Protein AF-A0A351C683-F1 (afdb_monomer_lite)

Sequence (115 aa):
MNKRFILLVLCGLSSSISHAQFSLSGYTFDIITGKPLEGVELALYDGFATQTIRSNTFGRYSFDSLSTNAYSLMAAYRMRLSDNQVRVVLRVDAFEATQVEEEIHFGFSSAEVEA

Radius of gyration: 25.44 Å; chains: 1; bounding box: 78×70×42 Å

Foldseek 3Di:
DDDDDDDPPPPPPPVPVPQQKWKKKWFKAFPVVRQGDWFWWKWKDQPPDIDIDTQHNRRIDMDIRDHPGDIDIDIDDDDDPPPPDTDIDIDIDTDRSDPDPPPPDDDDDDPPPDD

Secondary structure (DSSP, 8-state):
---------------------EEEEEEEEETTT--B-TT-EEEEE-SS-EEEEE--TTSEEEEEEE-S---EEEEE----TTS----EEEEEEEE--------------------

Structure (mmCIF, N/CA/C/O backbone):
data_AF-A0A351C683-F1
#
_entry.id   AF-A0A351C683-F1
#
loop_
_atom_site.group_PDB
_atom_site.id
_atom_site.type_symbol
_atom_site.label_atom_id
_atom_site.label_alt_id
_atom_site.label_comp_id
_atom_site.label_asym_id
_atom_site.label_entity_id
_atom_site.label_seq_id
_atom_site.pdbx_PDB_ins_code
_atom_site.Cartn_x
_atom_site.Cartn_y
_atom_site.Cartn_z
_atom_site.occupancy
_atom_site.B_iso_or_equiv
_atom_site.auth_seq_id
_atom_site.auth_comp_id
_atom_site.auth_asym_id
_atom_site.auth_atom_id
_atom_site.pdbx_PDB_model_num
ATOM 1 N N . MET A 1 1 ? 54.335 -40.432 -22.289 1.00 35.62 1 MET A N 1
ATOM 2 C CA . MET A 1 1 ? 54.440 -39.071 -22.857 1.00 35.62 1 MET A CA 1
ATOM 3 C C . MET A 1 1 ? 53.117 -38.364 -22.610 1.00 35.62 1 MET A C 1
ATOM 5 O O . MET A 1 1 ? 52.090 -38.813 -23.095 1.00 35.62 1 MET A O 1
ATOM 9 N N . ASN A 1 2 ? 53.150 -37.356 -21.744 1.00 35.16 2 ASN A N 1
ATOM 10 C CA . ASN A 1 2 ? 51.997 -36.669 -21.163 1.00 35.16 2 ASN A CA 1
ATOM 11 C C . ASN A 1 2 ? 51.300 -35.768 -22.187 1.00 35.16 2 ASN A C 1
ATOM 13 O O . ASN A 1 2 ? 52.003 -35.069 -22.915 1.00 35.16 2 ASN A O 1
ATOM 17 N N . LYS A 1 3 ? 49.961 -35.667 -22.145 1.00 35.62 3 LYS A N 1
ATOM 18 C CA . LYS A 1 3 ? 49.254 -34.398 -22.405 1.00 35.62 3 LYS A CA 1
ATOM 19 C C . LYS A 1 3 ? 47.783 -34.423 -21.942 1.00 35.62 3 LYS A C 1
ATOM 21 O O . LYS A 1 3 ? 46.892 -34.837 -22.663 1.00 35.62 3 LYS A O 1
ATOM 26 N N . ARG A 1 4 ? 47.605 -33.892 -20.727 1.00 39.56 4 ARG A N 1
ATOM 27 C CA . ARG A 1 4 ? 46.589 -32.902 -20.315 1.00 39.56 4 ARG A CA 1
ATOM 28 C C . ARG A 1 4 ? 45.107 -33.312 -20.328 1.00 39.56 4 ARG A C 1
ATOM 30 O O . ARG A 1 4 ? 44.395 -33.163 -21.310 1.00 39.56 4 ARG A O 1
ATOM 37 N N . PHE A 1 5 ? 44.682 -33.690 -19.123 1.00 45.06 5 PHE A N 1
ATOM 38 C CA . PHE A 1 5 ? 43.395 -33.412 -18.479 1.00 45.06 5 PHE A CA 1
ATOM 39 C C . PHE A 1 5 ? 42.747 -32.100 -18.968 1.00 45.06 5 PHE A C 1
ATOM 41 O O . PHE A 1 5 ? 43.297 -31.022 -18.747 1.00 45.06 5 PHE A O 1
ATOM 48 N N . ILE A 1 6 ? 41.561 -32.187 -19.570 1.00 42.72 6 ILE A N 1
ATOM 49 C CA . ILE A 1 6 ? 40.591 -31.088 -19.611 1.00 42.72 6 ILE A CA 1
ATOM 50 C C . ILE A 1 6 ? 39.278 -31.687 -19.116 1.00 42.72 6 ILE A C 1
ATOM 52 O O . ILE A 1 6 ? 38.534 -32.311 -19.868 1.00 42.72 6 ILE A O 1
ATOM 56 N N . LEU A 1 7 ? 39.037 -31.553 -17.812 1.00 35.03 7 LEU A N 1
ATOM 57 C CA . LEU A 1 7 ? 37.710 -31.734 -17.246 1.00 35.03 7 LEU A CA 1
ATOM 58 C C . LEU A 1 7 ? 36.918 -30.489 -17.671 1.00 35.03 7 LEU A C 1
ATOM 60 O O . LEU A 1 7 ? 37.156 -29.401 -17.149 1.00 35.03 7 LEU A O 1
ATOM 64 N N . LEU A 1 8 ? 36.030 -30.619 -18.659 1.00 36.06 8 LEU A N 1
ATOM 65 C CA . LEU A 1 8 ? 34.998 -29.614 -18.908 1.00 36.06 8 LEU A CA 1
ATOM 66 C C . LEU A 1 8 ? 34.050 -29.647 -17.708 1.00 36.06 8 LEU A C 1
ATOM 68 O O . LEU A 1 8 ? 33.053 -30.364 -17.703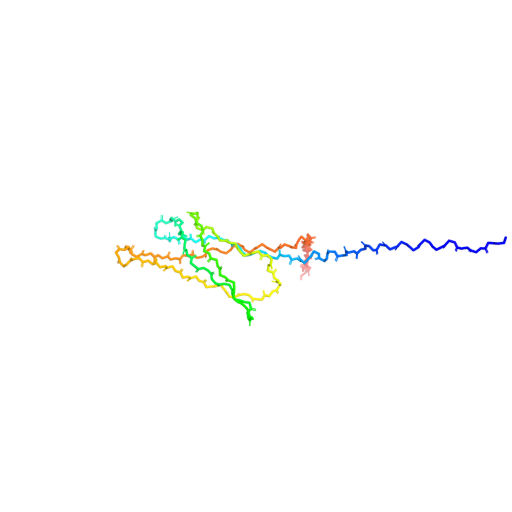 1.00 36.06 8 LEU A O 1
ATOM 72 N N . VAL A 1 9 ? 34.383 -28.892 -16.663 1.00 42.59 9 VAL A N 1
ATOM 73 C CA . VAL A 1 9 ? 33.403 -28.504 -15.655 1.00 42.59 9 VAL A CA 1
ATOM 74 C C . VAL A 1 9 ? 32.463 -27.535 -16.364 1.00 42.59 9 VAL A C 1
ATOM 76 O O . VAL A 1 9 ? 32.685 -26.327 -16.378 1.00 42.59 9 VAL A O 1
ATOM 79 N N . LEU A 1 10 ? 31.413 -28.078 -16.986 1.00 40.94 10 LEU A N 1
ATOM 80 C CA . LEU A 1 10 ? 30.157 -27.361 -17.181 1.00 40.94 10 LEU A CA 1
ATOM 81 C C . LEU A 1 10 ? 29.578 -27.071 -15.785 1.00 40.94 10 LEU A C 1
ATOM 83 O O . LEU A 1 10 ? 28.603 -27.668 -15.348 1.00 40.94 10 LEU A O 1
ATOM 87 N N . CYS A 1 11 ? 30.209 -26.147 -15.066 1.00 37.75 11 CYS A N 1
ATOM 88 C CA . CYS A 1 11 ? 29.482 -25.275 -14.167 1.00 37.75 11 CYS A CA 1
ATOM 89 C C . CYS A 1 11 ? 28.746 -24.335 -15.133 1.00 37.75 11 CYS A C 1
ATOM 91 O O . CYS A 1 11 ? 29.300 -23.345 -15.584 1.00 37.75 11 CYS A O 1
ATOM 93 N N . GLY A 1 12 ? 27.503 -24.587 -15.536 1.00 42.66 12 GLY A N 1
ATOM 94 C CA . GLY A 1 12 ? 26.454 -24.961 -14.595 1.00 42.66 12 GLY A CA 1
ATOM 95 C C . GLY A 1 12 ? 26.245 -23.869 -13.539 1.00 42.66 12 GLY A C 1
ATOM 96 O O . GLY A 1 12 ? 25.433 -24.040 -12.643 1.00 42.66 12 GLY A O 1
ATOM 97 N N . LEU A 1 13 ? 26.931 -22.724 -13.655 1.00 43.62 13 LEU A N 1
ATOM 98 C CA . LEU A 1 13 ? 26.471 -21.482 -13.075 1.00 43.62 13 LEU A CA 1
ATOM 99 C C . LEU A 1 13 ? 25.306 -21.043 -13.959 1.00 43.62 13 LEU A C 1
ATOM 101 O O . LEU A 1 13 ? 25.410 -20.119 -14.761 1.00 43.62 13 LEU A O 1
ATOM 105 N N . SER A 1 14 ? 24.157 -21.699 -13.791 1.00 45.38 14 SER A N 1
ATOM 106 C CA . SER A 1 14 ? 22.942 -20.913 -13.693 1.00 45.38 14 SER A CA 1
ATOM 107 C C . SER A 1 14 ? 23.205 -19.959 -12.535 1.00 45.38 14 SER A C 1
ATOM 109 O O . SER A 1 14 ? 22.901 -20.256 -11.380 1.00 45.38 14 SER A O 1
ATOM 111 N N . SER A 1 15 ? 23.880 -18.848 -12.830 1.00 42.31 15 SER A N 1
ATOM 112 C CA . SER A 1 15 ? 23.755 -17.646 -12.046 1.00 42.31 15 SER A CA 1
ATOM 113 C C . SER A 1 15 ? 22.273 -17.350 -12.146 1.00 42.31 15 SER A C 1
ATOM 115 O O . SER A 1 15 ? 21.819 -16.689 -13.077 1.00 42.31 15 SER A O 1
ATOM 117 N N . SER A 1 16 ? 21.491 -17.935 -11.243 1.00 42.16 16 SER A N 1
ATOM 118 C CA . SER A 1 16 ? 20.251 -17.334 -10.820 1.00 42.16 16 SER A CA 1
ATOM 119 C C . SER A 1 16 ? 20.717 -15.983 -10.325 1.00 42.16 16 SER A C 1
ATOM 121 O O . SER A 1 16 ? 21.229 -15.867 -9.215 1.00 42.16 16 SER A O 1
ATOM 123 N N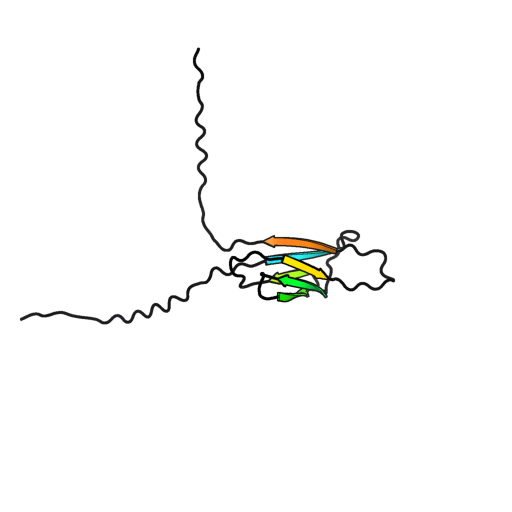 . ILE A 1 17 ? 20.719 -15.001 -11.228 1.00 47.53 17 ILE A N 1
ATOM 124 C CA . ILE A 1 17 ? 20.884 -13.606 -10.882 1.00 47.53 17 ILE A CA 1
ATOM 125 C C . ILE A 1 17 ? 19.769 -13.414 -9.875 1.00 47.53 17 ILE A C 1
ATOM 127 O O . ILE A 1 17 ? 18.593 -13.388 -10.239 1.00 47.53 17 ILE A O 1
ATOM 131 N N . SER A 1 18 ? 20.137 -13.429 -8.597 1.00 47.56 18 SER A N 1
ATOM 132 C CA . SER A 1 18 ? 19.262 -12.995 -7.533 1.00 47.56 18 SER A CA 1
ATOM 133 C C . SER A 1 18 ? 19.095 -11.517 -7.813 1.00 47.56 18 SER A C 1
ATOM 135 O O . SER A 1 18 ? 19.914 -10.702 -7.398 1.00 47.56 18 SER A O 1
ATOM 137 N N . HIS A 1 19 ? 18.120 -11.192 -8.662 1.00 51.09 19 HIS A N 1
ATOM 138 C CA . HIS A 1 19 ? 17.699 -9.826 -8.876 1.00 51.09 19 HIS A CA 1
ATOM 139 C C . HIS A 1 19 ? 17.389 -9.316 -7.476 1.00 51.09 19 HIS A C 1
ATOM 141 O O . HIS A 1 19 ? 16.610 -9.959 -6.772 1.00 51.09 19 HIS A O 1
ATOM 147 N N . ALA A 1 20 ? 18.072 -8.267 -7.023 1.00 54.94 20 ALA A N 1
ATOM 148 C CA . ALA A 1 20 ? 17.710 -7.632 -5.769 1.00 54.94 20 ALA A CA 1
ATOM 149 C C . ALA A 1 20 ? 16.243 -7.220 -5.923 1.00 54.94 20 ALA A C 1
ATOM 151 O O . ALA A 1 20 ? 15.911 -6.353 -6.729 1.00 54.94 20 ALA A O 1
ATOM 152 N N . GLN A 1 21 ? 15.361 -7.973 -5.276 1.00 68.62 21 GLN A N 1
ATOM 153 C CA . GLN A 1 21 ? 13.931 -7.765 -5.346 1.00 68.62 21 GLN A CA 1
ATOM 154 C C . GLN A 1 21 ? 13.594 -6.853 -4.186 1.00 68.62 21 GLN A C 1
ATOM 156 O O . GLN A 1 21 ? 13.630 -7.261 -3.025 1.00 68.62 21 GLN A O 1
ATOM 161 N N . PHE A 1 22 ? 13.318 -5.599 -4.512 1.00 83.38 22 PHE A N 1
ATOM 162 C CA . PHE A 1 22 ? 12.869 -4.635 -3.528 1.00 83.38 22 PHE A CA 1
ATOM 163 C C . PHE A 1 22 ? 11.415 -4.925 -3.182 1.00 83.38 22 PHE A C 1
ATOM 165 O O . PHE A 1 22 ? 10.652 -5.474 -3.988 1.00 83.38 22 PHE A O 1
ATOM 172 N N . SER A 1 23 ? 11.039 -4.562 -1.962 1.00 89.88 23 SER A N 1
ATOM 173 C CA . SER A 1 23 ? 9.648 -4.607 -1.536 1.00 89.88 23 SER A CA 1
ATOM 174 C C . SER A 1 23 ? 9.240 -3.246 -1.005 1.00 89.88 23 SER A C 1
ATOM 176 O O . SER A 1 23 ? 9.987 -2.593 -0.271 1.00 89.88 23 SER A O 1
ATOM 178 N N . LEU A 1 24 ? 8.045 -2.824 -1.394 1.00 91.25 24 LEU A N 1
ATOM 179 C CA . LEU A 1 24 ? 7.389 -1.648 -0.858 1.00 91.25 24 LEU A CA 1
ATOM 180 C C . LEU A 1 24 ? 6.142 -2.126 -0.135 1.00 91.25 24 LEU A C 1
ATOM 182 O O . LEU A 1 24 ? 5.216 -2.659 -0.745 1.00 91.25 24 LEU A O 1
ATOM 186 N N . SER A 1 25 ? 6.121 -1.950 1.178 1.00 93.00 25 SER A N 1
ATOM 187 C CA . SER A 1 25 ? 5.013 -2.404 2.008 1.00 93.00 25 SER A CA 1
ATOM 188 C C . SER A 1 25 ? 4.539 -1.291 2.923 1.00 93.00 25 SER A C 1
ATOM 190 O O . SER A 1 25 ? 5.127 -0.213 2.969 1.00 93.00 25 SER A O 1
ATOM 192 N N . GLY A 1 26 ? 3.436 -1.519 3.622 1.00 93.62 26 GL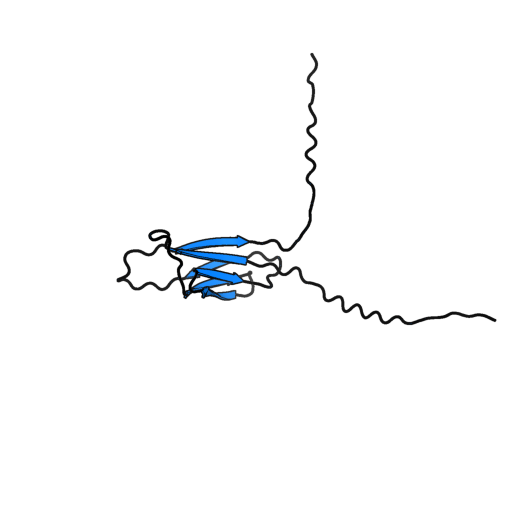Y A N 1
ATOM 193 C CA . GLY A 1 26 ? 2.987 -0.577 4.631 1.00 93.62 26 GLY A CA 1
ATOM 194 C C . GLY A 1 26 ? 1.560 -0.811 5.080 1.00 93.62 26 GLY A C 1
ATOM 195 O O . GLY A 1 26 ? 1.000 -1.899 4.914 1.00 93.62 26 GLY A O 1
ATOM 196 N N . TYR A 1 27 ? 0.973 0.238 5.655 1.00 93.94 27 TYR A N 1
ATOM 197 C CA . TYR A 1 27 ? -0.348 0.192 6.273 1.00 93.94 27 TYR A CA 1
ATOM 198 C C . TYR A 1 27 ? -1.238 1.341 5.817 1.00 93.94 27 TYR A C 1
ATOM 200 O O . TYR A 1 27 ? -0.788 2.467 5.591 1.00 93.94 27 TYR A O 1
ATOM 208 N N . THR A 1 28 ? -2.528 1.042 5.753 1.00 93.88 28 THR A N 1
ATOM 209 C CA . THR A 1 28 ? -3.613 1.981 5.498 1.00 93.88 28 THR A CA 1
ATOM 210 C C . THR A 1 28 ? -4.536 2.013 6.709 1.00 93.88 28 THR A C 1
ATOM 212 O O . THR A 1 28 ? -4.943 0.974 7.233 1.00 93.88 28 THR A O 1
ATOM 215 N N . PHE A 1 29 ? -4.835 3.211 7.200 1.00 92.19 29 PHE A N 1
ATOM 216 C CA . PHE A 1 29 ? -5.678 3.396 8.378 1.00 92.19 29 PHE A CA 1
ATOM 217 C C . PHE A 1 29 ? -6.454 4.705 8.290 1.00 92.19 29 PHE A C 1
ATOM 219 O O . PHE A 1 29 ? -6.070 5.639 7.580 1.00 92.19 29 PHE A O 1
ATOM 226 N N . ASP A 1 30 ? -7.556 4.751 9.030 1.00 89.50 30 ASP A N 1
ATOM 227 C CA . ASP A 1 30 ? -8.305 5.968 9.278 1.00 89.50 30 ASP A CA 1
ATOM 228 C C . ASP A 1 30 ? -7.637 6.731 10.420 1.00 89.50 30 ASP A C 1
ATOM 230 O O . ASP A 1 30 ? -7.569 6.244 11.547 1.00 89.50 30 ASP A O 1
ATOM 234 N N . ILE A 1 31 ? -7.138 7.935 10.147 1.00 83.56 31 ILE A N 1
ATOM 235 C CA . ILE A 1 31 ? -6.462 8.749 11.169 1.00 83.56 31 ILE A CA 1
ATOM 236 C C . ILE A 1 31 ? -7.416 9.257 12.256 1.00 83.56 31 ILE A C 1
ATOM 238 O O . ILE A 1 31 ? -6.959 9.592 13.344 1.00 83.56 31 ILE A O 1
ATOM 242 N N . ILE A 1 32 ? -8.726 9.317 11.989 1.00 85.50 32 ILE A N 1
ATOM 243 C CA . ILE A 1 32 ? -9.702 9.782 12.981 1.00 85.50 32 ILE A CA 1
ATOM 244 C C . ILE A 1 32 ? -9.912 8.717 14.055 1.00 85.50 32 ILE A C 1
ATOM 246 O O . ILE A 1 32 ? -9.864 9.015 15.246 1.00 85.50 32 ILE A O 1
ATOM 250 N N . THR A 1 33 ? -10.136 7.470 13.641 1.00 87.19 33 THR A N 1
ATOM 251 C CA . THR A 1 33 ? -10.415 6.362 14.567 1.00 87.19 33 THR A CA 1
ATOM 252 C C . THR A 1 33 ? -9.178 5.552 14.950 1.00 87.19 33 THR A C 1
ATOM 254 O O . THR A 1 33 ? -9.233 4.771 15.900 1.00 87.19 33 THR A O 1
ATOM 257 N N . GLY A 1 34 ? -8.079 5.692 14.207 1.00 88.25 34 GLY A N 1
ATOM 258 C CA . GLY A 1 34 ? -6.876 4.869 14.328 1.00 88.25 34 GLY A CA 1
ATOM 259 C C . GLY A 1 34 ? -7.048 3.432 13.823 1.00 88.25 34 GLY A C 1
ATOM 260 O O . GLY A 1 34 ? -6.139 2.620 13.989 1.00 88.25 34 GLY A O 1
ATOM 261 N N . LYS A 1 35 ? -8.202 3.085 13.237 1.00 92.00 35 LYS A N 1
ATOM 262 C CA . LYS A 1 35 ? -8.501 1.717 12.796 1.00 92.00 35 LYS A CA 1
ATOM 263 C C . LYS A 1 35 ? -7.889 1.419 11.423 1.00 92.00 35 LYS A C 1
ATOM 265 O O . LYS A 1 35 ? -7.858 2.311 10.572 1.00 92.00 35 LYS A O 1
ATOM 270 N N . PRO A 1 36 ? -7.447 0.172 11.173 1.00 94.50 36 PRO A N 1
ATOM 271 C CA . PRO A 1 36 ? -6.991 -0.235 9.850 1.00 94.50 36 PRO A CA 1
ATOM 272 C C . PRO A 1 36 ? -8.125 -0.157 8.823 1.00 94.50 36 PRO A C 1
ATOM 274 O O . PRO A 1 36 ? -9.286 -0.409 9.153 1.00 94.50 36 PRO A O 1
ATOM 277 N N . LEU A 1 37 ? -7.777 0.174 7.579 1.00 93.94 37 LEU A N 1
ATOM 278 C CA . LEU A 1 37 ? -8.717 0.224 6.462 1.00 93.94 37 LEU A CA 1
ATOM 279 C C . LEU A 1 37 ? -8.491 -0.965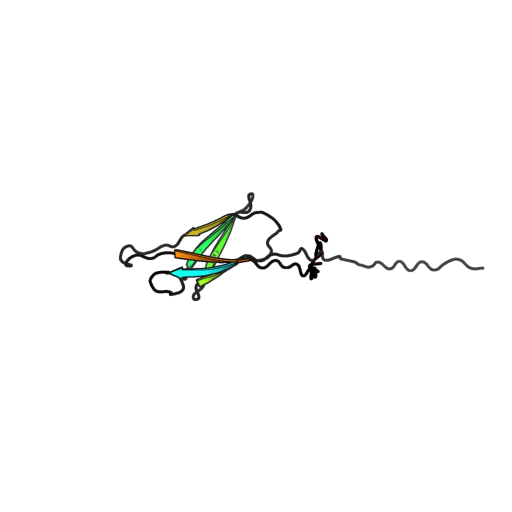 5.531 1.00 93.94 37 LEU A C 1
ATOM 281 O O . LEU A 1 37 ? -7.467 -1.057 4.860 1.00 93.94 37 LEU A O 1
ATOM 285 N N . GLU A 1 38 ? -9.462 -1.867 5.474 1.00 95.31 38 GLU A N 1
ATOM 286 C CA . GLU A 1 38 ? -9.471 -2.981 4.527 1.00 95.31 38 GLU A CA 1
ATOM 287 C C . GLU A 1 38 ? -9.970 -2.538 3.151 1.00 95.31 38 GLU A C 1
ATOM 289 O O . GLU A 1 38 ? -10.865 -1.702 3.036 1.00 95.31 38 GLU A O 1
ATOM 294 N N . GLY A 1 39 ? -9.427 -3.134 2.089 1.00 95.44 39 GLY A N 1
ATOM 295 C CA . GLY A 1 39 ? -9.951 -2.956 0.739 1.00 95.44 39 GLY A CA 1
ATOM 296 C C . GLY A 1 39 ? -9.600 -1.614 0.096 1.00 95.44 39 GLY A C 1
ATOM 297 O O . GLY A 1 39 ? -10.162 -1.292 -0.951 1.00 95.44 39 GLY A O 1
ATOM 298 N N . VAL A 1 40 ? -8.670 -0.848 0.677 1.00 95.75 40 VAL A N 1
ATOM 299 C CA . VAL A 1 40 ? -8.068 0.314 0.010 1.00 95.75 40 VAL A CA 1
ATOM 300 C C . VAL A 1 40 ? -7.371 -0.194 -1.243 1.00 95.75 40 VAL A C 1
ATOM 302 O O . VAL A 1 40 ? -6.540 -1.093 -1.159 1.00 95.75 40 VAL A O 1
ATOM 305 N N . GLU A 1 41 ? -7.720 0.349 -2.402 1.00 97.12 41 GLU A N 1
ATOM 306 C CA . GLU A 1 41 ? -7.090 0.006 -3.672 1.00 97.12 41 GLU A CA 1
ATOM 307 C C . GLU A 1 41 ? -5.808 0.819 -3.822 1.00 97.12 41 GLU A C 1
ATOM 309 O O . GLU A 1 41 ? -5.848 2.048 -3.788 1.00 97.12 41 GLU A O 1
ATOM 314 N N . LEU A 1 42 ? -4.673 0.135 -3.953 1.00 96.81 42 LEU A N 1
ATOM 315 C CA . LEU A 1 42 ? -3.363 0.753 -4.118 1.00 96.81 42 LEU A CA 1
ATOM 316 C C . LEU A 1 42 ? -2.844 0.474 -5.521 1.00 96.81 42 LEU A C 1
ATOM 318 O O . LEU A 1 42 ? -2.766 -0.684 -5.924 1.00 96.81 42 LEU A O 1
ATOM 322 N N . ALA A 1 43 ? -2.462 1.528 -6.235 1.00 96.50 43 ALA A N 1
ATOM 323 C CA . ALA A 1 43 ? -1.861 1.463 -7.558 1.00 96.50 43 ALA A CA 1
ATOM 324 C C . ALA A 1 43 ? -0.420 1.983 -7.495 1.00 96.50 43 ALA A C 1
ATOM 326 O O . ALA A 1 43 ? -0.191 3.132 -7.113 1.00 96.50 43 ALA A O 1
ATOM 327 N N . LEU A 1 44 ? 0.537 1.136 -7.869 1.00 95.56 44 LEU A N 1
ATOM 328 C CA . LEU A 1 44 ? 1.960 1.453 -7.931 1.00 95.56 44 LEU A CA 1
ATOM 329 C C . LEU A 1 44 ? 2.384 1.549 -9.398 1.00 95.56 44 LEU A C 1
ATOM 331 O O . LEU A 1 44 ? 2.275 0.571 -10.136 1.00 95.56 44 LEU A O 1
ATOM 335 N N . TYR A 1 45 ? 2.835 2.727 -9.822 1.00 95.12 45 TYR A N 1
ATOM 336 C CA . TYR A 1 45 ? 3.250 3.012 -11.196 1.00 95.12 45 TYR A CA 1
ATOM 337 C C . TYR A 1 45 ? 4.751 3.288 -11.265 1.00 95.12 45 TYR A C 1
ATOM 339 O O . TYR A 1 45 ? 5.243 4.117 -10.505 1.00 95.12 45 TYR A O 1
ATOM 347 N N . ASP A 1 46 ? 5.462 2.634 -12.181 1.00 92.62 46 ASP A N 1
ATOM 348 C CA . ASP A 1 46 ? 6.926 2.727 -12.326 1.00 92.62 46 ASP A CA 1
ATOM 349 C C . ASP A 1 46 ? 7.389 3.565 -13.535 1.00 92.62 46 ASP A C 1
ATOM 351 O O . ASP A 1 46 ? 8.573 3.584 -13.871 1.00 92.62 46 ASP A O 1
ATOM 355 N N . GLY A 1 47 ? 6.456 4.234 -14.223 1.00 91.31 47 GLY A N 1
ATOM 356 C CA . GLY A 1 47 ? 6.721 4.941 -15.481 1.00 91.31 47 GLY A CA 1
ATOM 357 C C . GLY A 1 47 ? 6.383 4.143 -16.744 1.00 91.31 47 GLY A C 1
ATOM 358 O O . GLY A 1 47 ? 6.298 4.740 -17.817 1.00 91.31 47 GLY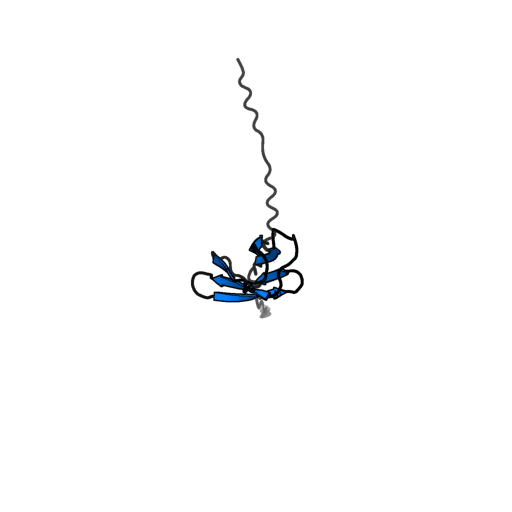 A O 1
ATOM 359 N N . PHE A 1 48 ? 6.146 2.833 -16.627 1.00 91.88 48 PHE A N 1
ATOM 360 C CA . PHE A 1 48 ? 5.841 1.936 -17.745 1.00 91.88 48 PHE A CA 1
ATOM 361 C C . PHE A 1 48 ? 4.589 1.092 -17.500 1.00 91.88 48 PHE A C 1
ATOM 363 O O . PHE A 1 48 ? 3.755 0.942 -18.393 1.00 91.88 48 PHE A O 1
ATOM 370 N N . ALA A 1 49 ? 4.447 0.544 -16.295 1.00 91.81 49 ALA A N 1
ATOM 371 C CA . ALA A 1 49 ? 3.383 -0.361 -15.901 1.00 91.81 49 ALA A CA 1
ATOM 372 C C . ALA A 1 49 ? 2.792 0.026 -14.540 1.00 91.81 49 ALA A C 1
ATOM 374 O O . ALA A 1 49 ? 3.438 0.643 -13.692 1.00 91.81 49 ALA A O 1
ATOM 375 N N . THR A 1 50 ? 1.535 -0.365 -14.328 1.00 95.38 50 THR A N 1
ATOM 376 C CA . THR A 1 50 ? 0.838 -0.201 -13.050 1.00 95.38 50 THR A CA 1
ATOM 377 C C . THR A 1 50 ? 0.541 -1.563 -12.446 1.00 95.38 50 THR A C 1
ATOM 379 O O . THR A 1 50 ? -0.082 -2.409 -13.086 1.00 95.38 50 THR A O 1
ATOM 382 N N . GLN A 1 51 ? 0.946 -1.752 -11.194 1.00 95.19 51 GLN A N 1
ATOM 383 C CA . GLN A 1 51 ? 0.531 -2.877 -10.363 1.00 95.19 51 GLN A CA 1
ATOM 384 C C . GLN A 1 51 ? -0.569 -2.420 -9.407 1.00 95.19 51 GLN A C 1
ATOM 386 O O . GLN A 1 51 ? -0.496 -1.316 -8.865 1.00 95.19 51 GLN A O 1
ATOM 391 N N . THR A 1 52 ? -1.579 -3.258 -9.173 1.00 96.81 52 THR A N 1
ATOM 392 C CA . THR A 1 52 ? -2.695 -2.922 -8.280 1.00 96.81 52 THR A CA 1
ATOM 393 C C . THR A 1 52 ? -2.938 -4.026 -7.267 1.00 96.81 52 THR A C 1
ATOM 395 O O . THR A 1 52 ? -3.060 -5.194 -7.631 1.00 96.81 52 THR A O 1
ATOM 398 N N . ILE A 1 53 ? -3.054 -3.642 -5.997 1.00 97.38 53 ILE A N 1
ATOM 399 C CA . ILE A 1 53 ? -3.394 -4.535 -4.884 1.00 97.38 53 ILE A CA 1
ATOM 400 C C . ILE A 1 53 ? -4.464 -3.892 -4.002 1.00 97.38 53 ILE A C 1
ATOM 402 O O . ILE A 1 53 ? -4.796 -2.715 -4.151 1.00 97.38 53 ILE A O 1
ATOM 406 N N . ARG A 1 54 ? -4.996 -4.666 -3.055 1.00 97.44 54 ARG A N 1
ATOM 407 C CA . ARG A 1 54 ? -5.864 -4.147 -1.997 1.00 97.44 54 ARG A CA 1
ATOM 408 C C . ARG A 1 54 ? -5.251 -4.381 -0.629 1.00 97.44 54 ARG A C 1
ATOM 410 O O . ARG A 1 54 ? -4.637 -5.425 -0.410 1.00 97.44 54 ARG A O 1
ATOM 417 N N . SER A 1 55 ? -5.437 -3.430 0.283 1.00 96.94 55 SER A N 1
ATOM 418 C CA . SER A 1 55 ? -5.095 -3.642 1.687 1.00 96.94 55 SER A CA 1
ATOM 419 C C . SER A 1 55 ? -5.948 -4.763 2.285 1.00 96.94 55 SER A C 1
ATOM 421 O O . SER A 1 55 ? -7.127 -4.917 1.954 1.00 96.94 55 SER A O 1
ATOM 423 N N . ASN A 1 56 ? -5.350 -5.563 3.164 1.00 97.38 56 ASN A N 1
ATOM 424 C CA . ASN A 1 56 ? -6.050 -6.648 3.853 1.00 97.38 56 ASN A CA 1
ATOM 425 C C . ASN A 1 56 ? -6.847 -6.150 5.078 1.00 97.38 56 ASN A C 1
ATOM 427 O O . ASN A 1 56 ? -6.878 -4.957 5.372 1.00 97.38 56 ASN A O 1
ATOM 431 N N . THR A 1 57 ? -7.444 -7.073 5.840 1.00 97.25 57 THR A N 1
ATOM 432 C CA . THR A 1 57 ? -8.223 -6.800 7.069 1.00 97.25 57 THR A CA 1
ATOM 433 C C . THR A 1 57 ? -7.450 -6.041 8.158 1.00 97.25 57 THR A C 1
ATOM 435 O O . THR A 1 57 ? -8.049 -5.413 9.025 1.00 97.25 57 THR A O 1
ATOM 438 N N . PHE A 1 58 ? -6.114 -6.087 8.134 1.00 96.56 58 PHE A N 1
ATOM 439 C CA . PHE A 1 58 ? -5.229 -5.353 9.047 1.00 96.56 58 PHE A CA 1
ATOM 440 C C . PHE A 1 58 ? -4.718 -4.038 8.438 1.00 96.56 58 PHE A C 1
ATOM 442 O O . PHE A 1 58 ? -3.827 -3.400 8.994 1.00 96.56 58 PHE A O 1
ATOM 449 N N . GLY A 1 59 ? -5.248 -3.638 7.279 1.00 95.69 59 GLY A N 1
ATOM 450 C CA . GLY A 1 59 ? -4.824 -2.457 6.537 1.00 95.69 59 GLY A CA 1
ATOM 451 C C . GLY A 1 59 ? -3.472 -2.611 5.844 1.00 95.69 59 GLY A C 1
ATOM 452 O O . GLY A 1 59 ? -2.997 -1.643 5.250 1.00 95.69 59 GLY A O 1
ATOM 453 N N . ARG A 1 60 ? -2.844 -3.793 5.894 1.00 96.69 60 ARG A N 1
ATOM 454 C CA . ARG A 1 60 ? -1.505 -4.036 5.345 1.00 96.69 60 ARG A CA 1
ATOM 455 C C . ARG A 1 60 ? -1.552 -4.227 3.833 1.00 96.69 60 ARG A C 1
ATOM 457 O O . ARG A 1 60 ? -2.453 -4.892 3.321 1.00 96.69 60 ARG A O 1
ATOM 464 N N . TYR A 1 61 ? -0.542 -3.708 3.144 1.00 95.62 61 TYR A N 1
ATOM 465 C CA . TYR A 1 61 ? -0.292 -3.926 1.721 1.00 95.62 61 TYR A CA 1
ATOM 466 C C . TYR A 1 61 ? 1.199 -4.223 1.472 1.00 95.62 61 TYR A C 1
ATOM 468 O O . TYR A 1 61 ? 2.045 -3.853 2.287 1.00 95.62 61 TYR A O 1
ATOM 476 N N . SER A 1 62 ? 1.517 -4.926 0.380 1.00 94.94 62 SER A N 1
ATOM 477 C CA . SER A 1 62 ? 2.895 -5.238 -0.036 1.00 94.94 62 SER A CA 1
ATOM 478 C C . SER A 1 62 ? 2.966 -5.375 -1.552 1.00 94.94 62 SER A C 1
ATOM 480 O O . SER A 1 62 ? 2.152 -6.089 -2.138 1.00 94.94 62 SER A O 1
ATOM 482 N N . PHE A 1 63 ? 3.935 -4.701 -2.158 1.00 93.44 63 PHE A N 1
ATOM 483 C CA . PHE A 1 63 ? 4.395 -4.924 -3.520 1.00 93.44 63 PHE A CA 1
ATOM 484 C C . PHE A 1 63 ? 5.787 -5.539 -3.433 1.00 93.44 63 PHE A C 1
ATOM 486 O O . PHE A 1 63 ? 6.693 -4.932 -2.862 1.00 93.44 63 PHE A O 1
ATOM 493 N N . ASP A 1 64 ? 5.947 -6.728 -3.995 1.00 90.38 64 ASP A N 1
ATOM 494 C CA . ASP A 1 64 ? 7.196 -7.482 -3.948 1.00 90.38 64 ASP A CA 1
ATOM 495 C C . ASP A 1 64 ? 7.822 -7.543 -5.348 1.00 90.38 64 ASP A C 1
ATOM 497 O O . ASP A 1 64 ? 7.176 -7.221 -6.346 1.00 90.38 64 ASP A O 1
ATOM 501 N N . SER A 1 65 ? 9.069 -8.009 -5.446 1.00 87.38 65 SER A N 1
ATOM 502 C CA . SER A 1 65 ? 9.768 -8.166 -6.733 1.00 87.38 65 SER A CA 1
ATOM 503 C C . SER A 1 65 ? 9.914 -6.869 -7.538 1.00 87.38 65 SER A C 1
ATOM 505 O O . SER A 1 65 ? 9.894 -6.891 -8.769 1.00 87.38 65 SER A O 1
ATOM 507 N N . LEU A 1 66 ? 10.073 -5.740 -6.849 1.00 87.88 66 LEU A N 1
ATOM 508 C CA . LEU A 1 66 ? 10.273 -4.443 -7.482 1.00 87.88 66 LEU A CA 1
ATOM 509 C C . LEU A 1 66 ? 11.716 -4.306 -7.975 1.00 87.88 66 LEU A C 1
ATOM 511 O O . LEU A 1 66 ? 12.661 -4.690 -7.284 1.00 87.88 66 LEU A O 1
ATOM 515 N N . SER A 1 67 ? 11.880 -3.740 -9.169 1.00 85.62 67 SER A N 1
ATOM 516 C CA . SER A 1 67 ? 13.168 -3.264 -9.679 1.00 85.62 67 SER A CA 1
ATOM 517 C C . SER A 1 67 ? 13.547 -1.929 -9.026 1.00 85.62 67 SER A C 1
ATOM 519 O O . SER A 1 67 ? 12.700 -1.264 -8.425 1.00 85.62 67 SER A O 1
ATOM 521 N N . THR A 1 68 ? 14.793 -1.485 -9.209 1.00 81.94 68 THR A N 1
ATOM 522 C CA . THR A 1 68 ? 15.353 -0.215 -8.695 1.00 81.94 68 THR A CA 1
ATOM 523 C C . THR A 1 68 ? 14.823 1.046 -9.406 1.00 81.94 68 THR A C 1
ATOM 525 O O . THR A 1 68 ? 15.571 1.991 -9.653 1.00 81.94 68 THR A O 1
ATOM 528 N N . ASN A 1 69 ? 13.552 1.059 -9.804 1.00 83.56 69 ASN A N 1
ATOM 529 C CA . ASN A 1 69 ? 12.920 2.184 -10.489 1.00 83.56 69 ASN A CA 1
ATOM 530 C C . ASN A 1 69 ? 12.365 3.216 -9.495 1.00 83.56 69 ASN A C 1
ATOM 532 O O . ASN A 1 69 ? 12.188 2.945 -8.308 1.00 83.56 69 ASN A O 1
ATOM 536 N N . ALA A 1 70 ? 12.047 4.408 -10.000 1.00 88.31 70 ALA A N 1
ATOM 537 C CA . ALA A 1 70 ? 11.230 5.365 -9.265 1.00 88.31 70 ALA A CA 1
ATOM 538 C C . ALA A 1 70 ? 9.748 4.988 -9.400 1.00 88.31 70 ALA A C 1
ATOM 540 O O . ALA A 1 70 ? 9.272 4.742 -10.508 1.00 88.31 70 ALA A O 1
ATOM 541 N N . TYR A 1 71 ? 9.015 4.994 -8.286 1.00 90.62 71 TYR A N 1
ATOM 542 C CA . TYR A 1 71 ? 7.600 4.628 -8.263 1.00 90.62 71 TYR A CA 1
ATOM 543 C C . TYR A 1 71 ? 6.715 5.770 -7.763 1.00 90.62 71 TYR A C 1
ATOM 545 O O . TYR A 1 71 ? 7.086 6.529 -6.870 1.00 90.62 71 TYR A O 1
ATOM 553 N N . SER A 1 72 ? 5.502 5.848 -8.306 1.00 93.25 72 SER A N 1
ATOM 554 C CA . SER A 1 72 ? 4.399 6.659 -7.788 1.00 93.25 72 SER A CA 1
ATOM 555 C C . SER A 1 72 ? 3.337 5.744 -7.186 1.00 93.25 72 SER A C 1
ATOM 557 O O . SER A 1 72 ? 2.819 4.865 -7.875 1.00 93.25 72 SER A O 1
ATOM 559 N N . LEU A 1 73 ? 3.002 5.955 -5.912 1.00 93.81 73 LEU A N 1
ATOM 560 C CA . LEU A 1 73 ? 1.961 5.208 -5.207 1.00 93.81 73 LEU A CA 1
ATOM 561 C C . LEU A 1 73 ? 0.699 6.062 -5.074 1.00 93.81 73 LEU A C 1
ATOM 563 O O . LEU A 1 73 ? 0.734 7.160 -4.520 1.00 93.81 73 LEU A O 1
ATOM 567 N N . MET A 1 74 ? -0.425 5.528 -5.537 1.00 93.38 74 MET A N 1
ATOM 568 C CA . MET A 1 74 ? -1.747 6.123 -5.378 1.00 93.38 74 MET A CA 1
ATOM 569 C C . MET A 1 74 ? -2.644 5.178 -4.585 1.00 93.38 74 MET A C 1
ATOM 571 O O . MET A 1 74 ? -2.586 3.965 -4.771 1.00 93.38 74 MET A O 1
ATOM 575 N N . ALA A 1 75 ? -3.501 5.734 -3.729 1.00 92.44 75 ALA A N 1
ATOM 576 C CA . ALA A 1 75 ? -4.508 4.967 -3.010 1.00 92.44 75 ALA A CA 1
ATOM 577 C C . ALA A 1 75 ? -5.905 5.545 -3.219 1.00 92.44 75 ALA A C 1
ATOM 579 O O . ALA A 1 75 ? -6.105 6.759 -3.168 1.00 92.44 75 ALA A O 1
ATOM 580 N N . ALA A 1 76 ? -6.876 4.657 -3.401 1.00 90.50 76 ALA A N 1
ATOM 581 C CA . ALA A 1 76 ? -8.286 4.981 -3.494 1.00 90.50 76 ALA A CA 1
ATOM 582 C C . ALA A 1 76 ? -9.069 4.142 -2.482 1.00 90.50 76 ALA A C 1
ATOM 584 O O . ALA A 1 76 ? -8.967 2.917 -2.443 1.00 90.50 76 ALA A O 1
ATOM 585 N N . TYR A 1 77 ? -9.887 4.805 -1.668 1.00 89.44 77 TYR A N 1
ATOM 586 C CA . TYR A 1 77 ? -10.768 4.142 -0.713 1.00 89.44 77 TYR A CA 1
ATOM 587 C C . TYR A 1 77 ? -12.215 4.517 -1.005 1.00 89.44 77 TYR A C 1
ATOM 589 O O . TYR A 1 77 ? -12.574 5.696 -1.038 1.00 89.44 77 TYR A O 1
ATOM 597 N N . ARG A 1 78 ? -13.054 3.506 -1.236 1.00 85.00 78 ARG A N 1
ATOM 598 C CA . ARG A 1 78 ? -14.479 3.704 -1.492 1.00 85.00 78 ARG A CA 1
ATOM 599 C C . ARG A 1 78 ? -15.222 3.723 -0.160 1.00 85.00 78 ARG A C 1
ATOM 601 O O . ARG A 1 78 ? -15.456 2.675 0.428 1.00 85.00 78 ARG A O 1
ATOM 608 N N . MET A 1 79 ? -15.619 4.912 0.278 1.00 79.12 79 MET A N 1
ATOM 609 C CA . MET A 1 79 ? -16.440 5.106 1.476 1.00 79.12 79 MET A CA 1
ATOM 610 C C . MET A 1 79 ? -17.911 5.325 1.121 1.00 79.12 79 MET A C 1
ATOM 612 O O . MET A 1 79 ? -18.235 5.839 0.045 1.00 79.12 79 MET A O 1
ATOM 616 N N . ARG A 1 80 ? -18.816 4.954 2.031 1.00 77.50 80 ARG A N 1
ATOM 617 C CA . ARG A 1 80 ? -20.230 5.307 1.913 1.00 77.50 80 ARG A CA 1
ATOM 618 C C . ARG A 1 80 ? -20.420 6.702 2.503 1.00 77.50 80 ARG A C 1
ATOM 620 O O . ARG A 1 80 ? -19.871 7.006 3.550 1.00 77.50 80 ARG A O 1
ATOM 627 N N . LEU A 1 81 ? -21.232 7.550 1.874 1.00 66.31 81 LEU A N 1
ATOM 628 C CA . LEU A 1 81 ? -21.459 8.931 2.345 1.00 66.31 81 LEU A CA 1
ATOM 629 C C . LEU A 1 81 ? -22.116 9.019 3.740 1.00 66.31 81 LEU A C 1
ATOM 631 O O . LEU A 1 81 ? -22.138 10.090 4.336 1.00 66.31 81 LEU A O 1
ATOM 635 N N . SER A 1 82 ? -22.655 7.909 4.255 1.00 74.56 82 SER A N 1
ATOM 636 C CA . SER A 1 82 ? -23.141 7.783 5.635 1.00 74.56 82 SER A CA 1
ATOM 637 C C . SER A 1 82 ? -22.022 7.631 6.665 1.00 74.56 82 SER A C 1
ATOM 639 O O . SER A 1 82 ? -22.265 7.811 7.856 1.00 74.56 82 SER A O 1
ATOM 641 N N . ASP A 1 83 ? -20.822 7.264 6.221 1.00 66.56 83 ASP A N 1
ATOM 642 C CA . ASP A 1 83 ? -19.671 7.058 7.082 1.00 66.56 83 ASP A CA 1
ATOM 643 C C . ASP A 1 83 ? -19.089 8.441 7.381 1.00 66.56 83 ASP A C 1
ATOM 645 O O . ASP A 1 83 ? -18.580 9.145 6.508 1.00 66.56 83 ASP A O 1
ATOM 649 N N . ASN A 1 84 ? -19.267 8.875 8.623 1.00 62.69 84 ASN A N 1
ATOM 650 C CA . ASN A 1 84 ? -18.859 10.180 9.116 1.00 62.69 84 ASN A CA 1
ATOM 651 C C . ASN A 1 84 ? -17.342 10.382 8.913 1.00 62.69 84 ASN A C 1
ATOM 653 O O . ASN A 1 84 ? -16.559 9.847 9.685 1.00 62.69 84 ASN A O 1
ATOM 657 N N . GLN A 1 85 ? -16.953 11.124 7.867 1.00 69.38 85 GLN A N 1
ATOM 658 C CA . GLN A 1 85 ? -15.592 11.598 7.551 1.00 69.38 85 GLN A CA 1
ATOM 659 C C . GLN A 1 85 ? -14.463 10.569 7.780 1.00 69.38 85 GLN A C 1
ATOM 661 O O . GLN A 1 85 ? -13.839 10.545 8.838 1.00 69.38 85 GLN A O 1
ATOM 666 N N . VAL A 1 86 ? -14.116 9.787 6.754 1.00 73.81 86 VAL A N 1
ATOM 667 C CA . VAL A 1 86 ? -12.908 8.938 6.773 1.00 73.81 86 VAL A CA 1
ATOM 668 C C . VAL A 1 86 ? -11.722 9.700 6.184 1.00 73.81 86 VAL A C 1
ATOM 670 O O . VAL A 1 86 ? -11.825 10.286 5.105 1.00 73.81 86 VAL A O 1
ATOM 673 N N . ARG A 1 87 ? -10.566 9.656 6.854 1.00 79.50 87 ARG A N 1
ATOM 674 C CA . ARG A 1 87 ? -9.306 10.211 6.336 1.00 79.50 87 ARG A CA 1
ATOM 675 C C . ARG A 1 87 ? -8.267 9.109 6.182 1.00 79.50 87 ARG A C 1
ATOM 677 O O . ARG A 1 87 ? -7.754 8.594 7.172 1.00 79.50 87 ARG A O 1
ATOM 684 N N . VAL A 1 88 ? -7.948 8.781 4.932 1.00 80.00 88 VAL A N 1
ATOM 685 C CA . VAL A 1 88 ? -6.996 7.720 4.585 1.00 80.00 88 VAL A CA 1
ATOM 686 C C . VAL A 1 88 ? -5.572 8.237 4.735 1.00 80.00 88 VAL A C 1
ATOM 688 O O . VAL A 1 88 ? -5.210 9.248 4.134 1.00 80.00 88 VAL A O 1
ATOM 691 N N . VAL A 1 89 ? -4.757 7.518 5.501 1.00 81.38 89 VAL A N 1
ATOM 692 C CA . VAL A 1 89 ? -3.313 7.752 5.588 1.00 81.38 89 VAL A CA 1
ATOM 693 C C . VAL A 1 89 ? -2.573 6.517 5.106 1.00 81.38 89 VAL A C 1
ATOM 695 O O . VAL A 1 89 ? -2.902 5.394 5.490 1.00 81.38 89 VAL A O 1
ATOM 698 N N . LEU A 1 90 ? -1.562 6.746 4.270 1.00 81.81 90 LEU A N 1
ATOM 699 C CA . LEU A 1 90 ? -0.621 5.727 3.831 1.00 81.81 90 LEU A CA 1
ATOM 700 C C . LEU A 1 90 ? 0.648 5.851 4.665 1.00 81.81 90 LEU A C 1
ATOM 702 O O . LEU A 1 90 ? 1.273 6.911 4.695 1.00 81.81 90 LEU A O 1
ATOM 706 N N . ARG A 1 91 ? 1.035 4.765 5.330 1.00 81.81 91 ARG A N 1
ATOM 707 C CA . ARG A 1 91 ? 2.407 4.583 5.809 1.00 81.81 91 ARG A CA 1
ATOM 708 C C . ARG A 1 91 ? 3.135 3.694 4.823 1.00 81.81 91 ARG A C 1
ATOM 710 O O . ARG A 1 91 ? 2.569 2.690 4.392 1.00 81.81 91 ARG A O 1
ATOM 717 N N . VAL A 1 92 ? 4.341 4.105 4.455 1.00 81.00 92 VAL A N 1
ATOM 718 C CA . VAL A 1 92 ? 5.208 3.397 3.516 1.00 81.00 92 VAL A CA 1
ATOM 719 C C . VAL A 1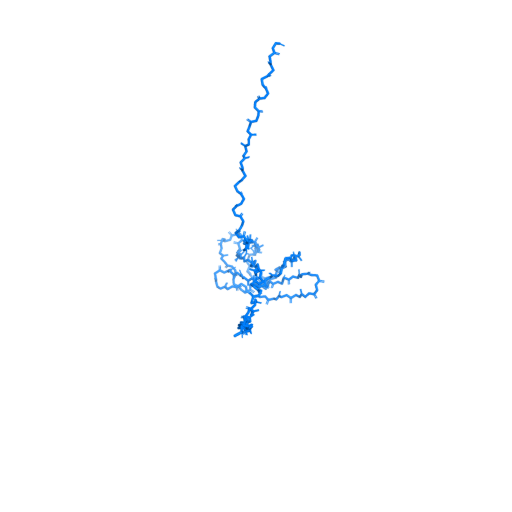 92 ? 6.437 2.956 4.290 1.00 81.00 92 VAL A C 1
ATOM 721 O O . VAL A 1 92 ? 7.183 3.790 4.796 1.00 81.00 92 VAL A O 1
ATOM 724 N N . ASP A 1 93 ? 6.622 1.650 4.358 1.00 79.62 93 ASP A N 1
ATOM 725 C CA . ASP A 1 93 ? 7.808 0.995 4.872 1.00 79.62 93 ASP A CA 1
ATOM 726 C C . ASP A 1 93 ? 8.582 0.493 3.642 1.00 79.62 93 ASP A C 1
ATOM 728 O O . ASP A 1 93 ? 8.252 -0.538 3.045 1.00 79.62 93 ASP A O 1
ATOM 732 N N . ALA A 1 94 ? 9.560 1.283 3.195 1.00 60.53 94 ALA A N 1
ATOM 733 C CA . ALA A 1 94 ? 10.468 0.886 2.124 1.00 60.53 94 ALA A CA 1
ATOM 734 C C . ALA A 1 94 ? 11.626 0.090 2.735 1.00 60.53 94 ALA A C 1
ATOM 736 O O . ALA A 1 94 ? 12.334 0.595 3.608 1.00 60.53 94 ALA A O 1
ATOM 737 N N . PHE A 1 95 ? 11.796 -1.159 2.299 1.00 51.84 95 PHE A N 1
ATOM 738 C CA . PHE A 1 95 ? 12.914 -1.998 2.717 1.00 51.84 95 PHE A CA 1
ATOM 739 C C . PHE A 1 95 ? 13.888 -2.149 1.548 1.00 51.84 95 PHE A C 1
ATOM 741 O O . PHE A 1 95 ? 13.599 -2.842 0.569 1.00 51.84 95 PHE A O 1
ATOM 748 N N . GLU A 1 96 ? 15.045 -1.496 1.652 1.00 52.34 96 GLU A N 1
ATOM 749 C CA . GLU A 1 96 ? 16.163 -1.708 0.737 1.00 52.34 96 GLU A CA 1
ATOM 750 C C . GLU A 1 96 ? 16.757 -3.091 1.027 1.00 52.34 96 GLU A C 1
ATOM 752 O O . GLU A 1 96 ? 17.466 -3.291 2.013 1.00 52.34 96 GLU A O 1
ATOM 757 N N . ALA A 1 97 ? 16.461 -4.072 0.174 1.00 41.97 97 ALA A N 1
ATOM 758 C CA . ALA A 1 97 ? 17.033 -5.414 0.256 1.00 41.97 97 ALA A CA 1
ATOM 759 C C . ALA A 1 97 ? 18.481 -5.439 -0.268 1.00 41.97 97 ALA A C 1
ATOM 761 O O . ALA A 1 97 ? 18.847 -6.291 -1.075 1.00 41.97 97 ALA A O 1
ATOM 762 N N . THR A 1 98 ? 19.313 -4.506 0.194 1.00 40.25 98 THR A N 1
ATOM 763 C CA . THR A 1 98 ? 20.758 -4.559 -0.011 1.00 40.25 98 THR A CA 1
ATOM 764 C C . THR A 1 98 ? 21.428 -4.394 1.346 1.00 40.25 98 THR A C 1
ATOM 766 O O . THR A 1 98 ? 21.602 -3.284 1.840 1.00 40.25 98 THR A O 1
ATOM 769 N N . GLN A 1 99 ? 21.798 -5.518 1.966 1.00 41.47 99 GLN A N 1
ATOM 770 C CA . GLN A 1 99 ? 22.837 -5.510 2.991 1.00 41.47 99 GLN A CA 1
ATOM 771 C C . GLN A 1 99 ? 24.125 -4.989 2.345 1.00 41.47 99 GLN A C 1
ATOM 773 O O . GLN A 1 99 ? 24.850 -5.738 1.695 1.00 41.47 99 GLN A O 1
ATOM 778 N N . VAL A 1 100 ? 24.402 -3.703 2.517 1.00 36.81 100 VAL A N 1
ATOM 779 C CA . VAL A 1 100 ? 25.768 -3.190 2.526 1.00 36.81 100 VAL A CA 1
ATOM 780 C C . VAL A 1 100 ? 25.935 -2.574 3.905 1.00 36.81 100 VAL A C 1
ATOM 782 O O . VAL A 1 100 ? 25.482 -1.461 4.159 1.00 36.81 100 VAL A O 1
ATOM 785 N N . GLU A 1 101 ? 26.512 -3.346 4.827 1.00 39.31 101 GLU A N 1
ATOM 786 C CA . GLU A 1 101 ? 27.127 -2.781 6.025 1.00 39.31 101 GLU A CA 1
ATOM 787 C C . GLU A 1 101 ? 28.321 -1.940 5.561 1.00 39.31 101 GLU A C 1
ATOM 789 O O . GLU A 1 101 ? 29.448 -2.420 5.489 1.00 39.31 101 GLU A O 1
ATOM 794 N N . GLU A 1 102 ? 28.073 -0.692 5.167 1.00 38.59 102 GLU A N 1
ATOM 795 C CA . GLU A 1 102 ? 29.138 0.299 5.101 1.00 38.59 102 GLU A CA 1
ATOM 796 C C . GLU A 1 102 ? 29.216 0.960 6.478 1.00 38.59 102 GLU A C 1
ATOM 798 O O . GLU A 1 102 ? 28.393 1.794 6.858 1.00 38.59 102 GLU A O 1
ATOM 803 N N . GLU A 1 103 ? 30.182 0.510 7.276 1.00 33.22 103 GLU A N 1
ATOM 804 C CA . GLU A 1 103 ? 30.569 1.152 8.524 1.00 33.22 103 GLU A CA 1
ATOM 805 C C . GLU A 1 103 ? 31.085 2.564 8.202 1.00 33.22 103 GLU A C 1
ATOM 807 O O . GLU A 1 103 ? 32.229 2.750 7.787 1.00 33.22 103 GLU A O 1
ATOM 812 N N . ILE A 1 104 ? 30.235 3.583 8.360 1.00 39.62 104 ILE A N 1
ATOM 813 C CA . ILE A 1 104 ? 30.666 4.977 8.222 1.00 39.62 104 ILE A CA 1
ATOM 814 C C . ILE A 1 104 ? 31.491 5.341 9.460 1.00 39.62 104 ILE A C 1
ATOM 816 O O . ILE A 1 104 ? 30.962 5.720 10.506 1.00 39.62 104 ILE A O 1
ATOM 820 N N . HIS A 1 105 ? 32.812 5.224 9.336 1.00 35.66 105 HIS A N 1
ATOM 821 C CA . HIS A 1 105 ? 33.766 5.697 10.331 1.00 35.66 105 HIS A CA 1
ATOM 822 C C . HIS A 1 105 ? 33.854 7.233 10.255 1.00 35.66 105 HIS A C 1
ATOM 824 O O . HIS A 1 105 ? 34.521 7.799 9.387 1.00 35.66 105 HIS A O 1
ATOM 830 N N . PHE A 1 106 ? 33.172 7.936 11.162 1.00 34.72 106 PHE A N 1
ATOM 831 C CA . PHE A 1 106 ? 33.327 9.385 11.303 1.00 34.72 106 PHE A CA 1
ATOM 832 C C . PHE A 1 106 ? 34.655 9.700 12.000 1.00 34.72 106 PHE A C 1
ATOM 834 O O . PHE A 1 106 ? 34.767 9.653 13.224 1.00 34.72 106 PHE A O 1
ATOM 841 N N . GLY A 1 107 ? 35.677 10.034 11.211 1.00 34.31 107 GLY A N 1
ATOM 842 C CA . GLY A 1 107 ? 36.905 10.636 11.719 1.00 34.31 107 GLY A CA 1
ATOM 843 C C . GLY A 1 107 ? 36.660 12.096 12.094 1.00 34.31 107 GLY A C 1
ATOM 844 O O . GLY A 1 107 ? 36.553 12.952 11.218 1.00 34.31 107 GLY A O 1
ATOM 845 N N . PHE A 1 108 ? 36.588 12.403 13.388 1.00 39.38 108 PHE A N 1
ATOM 846 C CA . PHE A 1 108 ? 36.659 13.786 13.853 1.00 39.38 108 PHE A CA 1
ATOM 847 C C . PHE A 1 108 ? 38.120 14.245 13.804 1.00 39.38 108 PHE A C 1
ATOM 849 O O . PHE A 1 108 ? 38.939 13.818 14.615 1.00 39.38 108 PHE A O 1
ATOM 856 N N . SER A 1 109 ? 38.458 15.118 12.852 1.00 46.38 109 SER A N 1
ATOM 857 C CA . SER A 1 109 ? 39.700 15.890 12.910 1.00 46.38 109 SER A CA 1
ATOM 858 C C . SER A 1 109 ? 39.428 17.167 13.701 1.00 46.38 109 SER A C 1
ATOM 860 O O . SER A 1 109 ? 38.743 18.076 13.236 1.00 46.38 109 SER A O 1
ATOM 862 N N . SER A 1 110 ? 39.927 17.196 14.934 1.00 46.00 110 SER A N 1
ATOM 863 C CA . SER A 1 110 ? 40.054 18.416 15.726 1.00 46.00 110 SER A CA 1
ATOM 864 C C . SER A 1 110 ? 41.176 19.251 15.117 1.00 46.00 110 SER A C 1
ATOM 866 O O . SER A 1 110 ? 42.346 18.918 15.290 1.00 46.00 110 SER A O 1
ATOM 868 N N . ALA A 1 111 ? 40.837 20.322 14.400 1.00 46.84 111 ALA A N 1
ATOM 869 C CA . ALA A 1 111 ? 41.800 21.384 14.151 1.00 46.84 111 ALA A CA 1
ATOM 870 C C . ALA A 1 111 ? 41.937 22.187 15.451 1.00 46.84 111 ALA A C 1
ATOM 872 O O . ALA A 1 111 ? 41.095 23.028 15.769 1.00 46.84 111 ALA A O 1
ATOM 873 N N . GLU A 1 112 ? 42.980 21.880 16.221 1.00 50.06 112 GLU A N 1
ATOM 874 C CA . GLU A 1 112 ? 43.512 22.797 17.223 1.00 50.06 112 GLU A CA 1
ATOM 875 C C . GLU A 1 112 ? 43.915 24.081 16.492 1.00 50.06 112 GLU A C 1
ATOM 877 O O . GLU A 1 112 ? 44.789 24.068 15.625 1.00 50.06 112 GLU A O 1
ATOM 882 N N . VAL A 1 113 ? 43.248 25.192 16.798 1.00 48.47 113 VAL A N 1
ATOM 883 C CA . VAL A 1 113 ? 43.787 26.510 16.462 1.00 48.47 113 VAL A CA 1
ATOM 884 C C . VAL A 1 113 ? 44.656 26.912 17.643 1.00 48.47 113 VAL A C 1
ATOM 886 O O . VAL A 1 113 ? 44.156 27.381 18.665 1.00 48.47 113 VAL A O 1
ATOM 889 N N . GLU A 1 114 ? 45.952 26.637 17.516 1.00 46.88 114 GLU A N 1
ATOM 890 C CA . GLU A 1 114 ? 46.981 27.249 18.350 1.00 46.88 114 GLU A CA 1
ATOM 891 C C . GLU A 1 114 ? 47.139 28.739 18.001 1.00 46.88 114 GLU A C 1
ATOM 893 O O . GLU A 1 114 ? 47.199 29.104 16.825 1.00 46.88 114 GLU A O 1
ATOM 898 N N . ALA A 1 115 ? 47.299 29.523 19.077 1.00 47.91 115 ALA A N 1
ATOM 899 C CA . ALA A 1 115 ? 47.709 30.930 19.201 1.00 47.91 115 ALA A CA 1
ATOM 900 C C . ALA A 1 115 ? 46.686 32.029 18.853 1.00 47.91 115 ALA A C 1
ATOM 902 O O . ALA A 1 115 ? 46.483 32.353 17.663 1.00 47.91 115 ALA A O 1
#

pLDDT: mean 71.83, std 23.37, range [33.22, 97.44]